Protein AF-A0A952ICX0-F1 (afdb_monomer_lite)

pLDDT: mean 92.3, std 12.61, range [35.69, 98.75]

Sequence (114 aa):
MSSAATQIERNKKKSDEAATLRKRMGDNLLAIGRDRDEAAFADLYGYYSGRVKSFLMGKGMGEGIAEELTQEIMLTVWRRAESYDPQKAAASTWLFTIARNRRIDYLRGNSRVE

Secondary structure (DSSP, 8-state):
--SHHHHHHHHHHHHHHHHHHHHHHHHHHHHHHHH--HHHHHHHHHHHHHHHHHHHHTTT--HHHHHHHHHHHHHHHHHHGGG--TTT--HHHHHHHHHHHHHHHHHHHHTT--

Radius of gyration: 17.3 Å; chains: 1; bounding box: 60×27×39 Å

Structure (mmCIF, N/CA/C/O backbone):
data_AF-A0A952ICX0-F1
#
_entry.id   AF-A0A952ICX0-F1
#
loop_
_atom_site.group_PDB
_atom_site.id
_atom_site.type_symbol
_atom_site.label_atom_id
_atom_site.label_alt_id
_atom_site.label_comp_id
_atom_site.label_asym_id
_atom_site.label_entity_id
_atom_site.label_seq_id
_atom_site.pdbx_PDB_ins_code
_atom_site.Cartn_x
_atom_site.Cartn_y
_atom_site.Cartn_z
_atom_site.occupancy
_atom_site.B_iso_or_equiv
_atom_site.auth_seq_id
_atom_site.auth_comp_id
_atom_site.auth_asym_id
_atom_site.auth_atom_id
_atom_site.pdbx_PDB_model_num
ATOM 1 N N . MET A 1 1 ? 43.441 -12.185 4.389 1.00 55.34 1 MET A N 1
ATOM 2 C CA . MET A 1 1 ? 42.538 -11.450 3.472 1.00 55.34 1 MET A CA 1
ATOM 3 C C . MET A 1 1 ? 41.107 -12.047 3.425 1.00 55.34 1 MET A C 1
ATOM 5 O O . MET A 1 1 ? 40.549 -12.145 2.348 1.00 55.34 1 MET A O 1
ATOM 9 N N . SER A 1 2 ? 40.465 -12.427 4.552 1.00 59.91 2 SER A N 1
ATOM 10 C CA . SER A 1 2 ? 39.342 -13.408 4.502 1.00 59.91 2 SER A CA 1
ATOM 11 C C . SER A 1 2 ? 38.002 -13.049 5.187 1.00 59.91 2 SER A C 1
ATOM 13 O O . SER A 1 2 ? 37.102 -13.880 5.173 1.00 59.91 2 SER A O 1
ATOM 15 N N . SER A 1 3 ? 37.815 -11.860 5.776 1.00 62.41 3 SER A N 1
ATOM 16 C CA . SER A 1 3 ? 36.521 -11.482 6.406 1.00 62.41 3 SER A CA 1
ATOM 17 C C . SER A 1 3 ? 35.818 -10.313 5.694 1.00 62.41 3 SER A C 1
ATOM 19 O O . SER A 1 3 ? 34.602 -10.324 5.507 1.00 62.41 3 SER A O 1
ATOM 21 N N . ALA A 1 4 ? 36.587 -9.339 5.192 1.00 61.53 4 ALA A N 1
ATOM 22 C CA . ALA A 1 4 ? 36.045 -8.160 4.516 1.00 61.53 4 ALA A CA 1
ATOM 23 C C . ALA A 1 4 ? 35.467 -8.460 3.116 1.00 61.53 4 ALA A C 1
ATOM 25 O O . ALA A 1 4 ? 34.383 -7.977 2.804 1.00 61.53 4 ALA A O 1
ATOM 26 N N . ALA A 1 5 ? 36.124 -9.299 2.302 1.00 69.69 5 ALA A N 1
ATOM 27 C CA . ALA A 1 5 ? 35.642 -9.666 0.960 1.00 69.69 5 ALA A CA 1
ATOM 28 C C . ALA A 1 5 ? 34.287 -10.406 1.011 1.00 69.69 5 ALA A C 1
ATOM 30 O O . ALA A 1 5 ? 33.347 -10.033 0.313 1.00 69.69 5 ALA A O 1
ATOM 31 N N . THR A 1 6 ? 34.135 -11.346 1.950 1.00 74.31 6 THR A N 1
ATOM 32 C CA . THR A 1 6 ? 32.890 -12.097 2.195 1.00 74.31 6 THR A CA 1
ATOM 33 C C . THR A 1 6 ? 31.750 -11.211 2.712 1.00 74.31 6 THR A C 1
ATOM 35 O O . THR A 1 6 ? 30.575 -11.460 2.437 1.00 74.31 6 THR A O 1
ATOM 38 N N . GLN A 1 7 ? 32.054 -10.160 3.482 1.00 72.38 7 GLN A N 1
ATOM 39 C CA . GLN A 1 7 ? 31.044 -9.198 3.938 1.00 72.38 7 GLN A CA 1
ATOM 40 C C . GLN A 1 7 ? 30.580 -8.282 2.795 1.00 72.38 7 GLN A C 1
ATOM 42 O O . GLN A 1 7 ? 29.384 -8.014 2.677 1.00 72.38 7 GLN A O 1
ATOM 47 N N . ILE A 1 8 ? 31.507 -7.839 1.939 1.00 78.19 8 ILE A N 1
ATOM 48 C CA . ILE A 1 8 ? 31.217 -6.984 0.779 1.00 78.19 8 ILE A CA 1
ATOM 49 C C . ILE A 1 8 ? 30.319 -7.720 -0.222 1.00 78.19 8 ILE A C 1
ATOM 51 O O . ILE A 1 8 ? 29.298 -7.173 -0.637 1.00 78.19 8 ILE A O 1
ATOM 55 N N . GLU A 1 9 ? 30.629 -8.976 -0.549 1.00 78.38 9 GLU A N 1
ATOM 56 C CA . GLU A 1 9 ? 29.808 -9.794 -1.454 1.00 78.38 9 GLU A CA 1
ATOM 57 C C . GLU A 1 9 ? 28.399 -10.049 -0.900 1.00 78.38 9 GLU A C 1
ATOM 59 O O . GLU A 1 9 ? 27.410 -9.907 -1.624 1.00 78.38 9 GLU A O 1
ATOM 64 N N . ARG A 1 10 ? 28.277 -10.344 0.404 1.00 77.31 10 ARG A N 1
ATOM 65 C CA . ARG A 1 10 ? 26.972 -10.506 1.071 1.00 77.31 10 ARG A CA 1
ATOM 66 C C . ARG A 1 10 ? 26.140 -9.224 1.051 1.00 77.31 10 ARG A C 1
ATOM 68 O O . ARG A 1 10 ? 24.936 -9.285 0.805 1.00 77.31 10 ARG A O 1
ATOM 75 N N . ASN A 1 11 ? 26.765 -8.074 1.297 1.00 85.31 11 ASN A N 1
ATOM 76 C CA . ASN A 1 11 ? 26.083 -6.781 1.258 1.00 85.31 11 ASN A CA 1
ATOM 77 C C . ASN A 1 11 ? 25.621 -6.434 -0.161 1.00 85.31 11 ASN A C 1
ATOM 79 O O . ASN A 1 11 ? 24.490 -5.981 -0.337 1.00 85.31 11 ASN A O 1
ATOM 83 N N . LYS A 1 12 ? 26.459 -6.705 -1.170 1.00 84.38 12 LYS A N 1
ATOM 84 C CA . LYS A 1 12 ? 26.115 -6.511 -2.582 1.00 84.38 12 LYS A CA 1
ATOM 85 C C . LYS A 1 12 ? 24.909 -7.364 -2.981 1.00 84.38 12 LYS A C 1
ATOM 87 O O . LYS A 1 12 ? 23.916 -6.820 -3.450 1.00 84.38 12 LYS A O 1
ATOM 92 N N . LYS A 1 13 ? 24.931 -8.664 -2.665 1.00 83.50 13 LYS A N 1
ATOM 93 C CA . LYS A 1 13 ? 23.814 -9.580 -2.946 1.00 83.50 13 LYS A CA 1
ATOM 94 C C . LYS A 1 13 ? 22.494 -9.112 -2.318 1.00 83.50 13 LYS A C 1
ATOM 96 O O . LYS A 1 13 ? 21.475 -9.069 -2.998 1.00 83.50 13 LYS A O 1
ATOM 101 N N . LYS A 1 14 ? 22.509 -8.696 -1.045 1.00 80.44 14 LYS A N 1
ATOM 102 C CA . LYS A 1 14 ? 21.310 -8.152 -0.377 1.00 80.44 14 LYS A CA 1
ATOM 103 C C . LYS A 1 14 ? 20.788 -6.876 -1.038 1.00 80.44 14 LYS A C 1
ATOM 105 O O . LYS A 1 14 ? 19.578 -6.667 -1.087 1.00 80.44 14 LYS A O 1
ATOM 110 N N . SER A 1 15 ? 21.684 -6.011 -1.508 1.00 86.69 15 SER A N 1
ATOM 111 C CA . SER A 1 15 ? 21.307 -4.794 -2.228 1.00 86.69 15 SER A CA 1
ATOM 112 C C . SER A 1 15 ? 20.600 -5.125 -3.543 1.00 86.69 15 SER A C 1
ATOM 114 O O . SER A 1 15 ? 19.554 -4.548 -3.836 1.00 86.69 15 SER A O 1
ATOM 116 N N . ASP A 1 16 ? 21.123 -6.092 -4.296 1.00 90.06 16 ASP A N 1
ATOM 117 C CA . ASP A 1 16 ? 20.553 -6.516 -5.579 1.00 90.06 16 ASP A CA 1
ATOM 118 C C . ASP A 1 16 ? 19.179 -7.186 -5.396 1.00 90.06 16 ASP A C 1
ATOM 120 O O . ASP A 1 16 ? 18.226 -6.892 -6.124 1.00 90.06 16 ASP A O 1
ATOM 124 N N . GLU A 1 17 ? 19.029 -8.019 -4.361 1.00 91.44 17 GLU A N 1
ATOM 125 C CA . GLU A 1 17 ? 17.740 -8.602 -3.965 1.00 91.44 17 GLU A CA 1
ATOM 126 C C . GLU A 1 17 ? 16.724 -7.514 -3.584 1.00 91.44 17 GLU A C 1
ATOM 128 O O . GLU A 1 17 ? 15.567 -7.551 -4.013 1.00 91.44 17 GLU A O 1
ATOM 133 N N . ALA A 1 18 ? 17.151 -6.499 -2.826 1.00 91.88 18 ALA A N 1
ATOM 134 C CA . ALA A 1 18 ? 16.293 -5.383 -2.446 1.00 91.88 18 ALA A CA 1
ATOM 135 C C . ALA A 1 18 ? 15.879 -4.527 -3.654 1.00 91.88 18 ALA A C 1
ATOM 137 O O . ALA A 1 18 ? 14.727 -4.095 -3.725 1.00 91.88 18 ALA A O 1
ATOM 138 N N . ALA A 1 19 ? 16.782 -4.286 -4.607 1.00 94.75 19 ALA A N 1
ATOM 139 C CA . ALA A 1 19 ? 16.474 -3.572 -5.844 1.00 94.75 19 ALA A CA 1
ATOM 140 C C . ALA A 1 19 ? 15.466 -4.352 -6.702 1.00 94.75 19 ALA A C 1
ATOM 142 O O . ALA A 1 19 ? 14.474 -3.782 -7.160 1.00 94.75 19 ALA A O 1
ATOM 143 N N . THR A 1 20 ? 15.668 -5.666 -6.832 1.00 96.69 20 THR A N 1
ATOM 144 C CA . THR A 1 20 ? 14.754 -6.576 -7.539 1.00 96.69 20 THR A CA 1
ATOM 145 C C . THR A 1 20 ? 13.361 -6.544 -6.919 1.00 96.69 20 THR A C 1
ATOM 147 O O . THR A 1 20 ? 12.363 -6.384 -7.621 1.00 96.69 20 THR A O 1
ATOM 150 N N . LEU A 1 21 ? 13.284 -6.618 -5.590 1.00 96.06 21 LEU A N 1
ATOM 151 C CA . LEU A 1 21 ? 12.025 -6.547 -4.860 1.00 96.06 21 LEU A CA 1
ATOM 152 C C . LEU A 1 21 ? 11.331 -5.194 -5.036 1.00 96.06 21 LEU A C 1
ATOM 154 O O . LEU A 1 21 ? 10.133 -5.152 -5.296 1.00 96.06 21 LEU A O 1
ATOM 158 N N . ARG A 1 22 ? 12.072 -4.083 -4.933 1.00 96.56 22 ARG A N 1
ATOM 159 C CA . ARG A 1 22 ? 11.522 -2.734 -5.150 1.00 96.56 22 ARG A CA 1
ATOM 160 C C . ARG A 1 22 ? 10.926 -2.591 -6.544 1.00 96.56 22 ARG A C 1
ATOM 162 O O . ARG A 1 22 ? 9.822 -2.066 -6.660 1.00 96.56 22 ARG A O 1
ATOM 169 N N . LYS A 1 23 ? 11.634 -3.078 -7.568 1.00 97.62 23 LYS A N 1
ATOM 170 C CA . LYS A 1 23 ? 11.138 -3.085 -8.944 1.00 97.62 23 LYS A CA 1
ATOM 171 C C . LYS A 1 23 ? 9.853 -3.910 -9.050 1.00 97.62 23 LYS A C 1
ATOM 173 O O . LYS A 1 23 ? 8.851 -3.378 -9.507 1.00 97.62 23 LYS A O 1
ATOM 178 N N . ARG A 1 24 ? 9.850 -5.145 -8.533 1.00 98.31 24 ARG A N 1
ATOM 179 C CA . ARG A 1 24 ? 8.674 -6.034 -8.552 1.00 98.31 24 ARG A CA 1
ATOM 180 C C . ARG A 1 24 ? 7.445 -5.400 -7.900 1.00 98.31 24 ARG A C 1
ATOM 182 O O . ARG A 1 24 ? 6.372 -5.416 -8.480 1.00 98.31 24 ARG A O 1
ATOM 189 N N . MET A 1 25 ? 7.595 -4.792 -6.722 1.00 98.56 25 MET A N 1
ATOM 190 C CA . MET A 1 25 ? 6.474 -4.138 -6.032 1.00 98.56 25 MET A CA 1
ATOM 191 C C . MET A 1 25 ? 5.926 -2.932 -6.812 1.00 98.56 25 MET A C 1
ATOM 193 O O . MET A 1 25 ? 4.722 -2.687 -6.786 1.00 98.56 25 MET A O 1
ATOM 197 N N . GLY A 1 26 ? 6.796 -2.181 -7.496 1.00 98.56 26 GLY A N 1
ATOM 198 C CA . GLY A 1 26 ? 6.381 -1.099 -8.392 1.00 98.56 26 GLY A CA 1
ATOM 199 C C . GLY A 1 26 ? 5.633 -1.622 -9.618 1.00 98.56 26 GLY A C 1
ATOM 200 O O . GLY A 1 26 ? 4.541 -1.140 -9.908 1.00 98.56 26 GLY A O 1
ATOM 201 N N . ASP A 1 27 ? 6.178 -2.643 -10.282 1.00 98.69 27 ASP A N 1
ATOM 202 C CA . ASP A 1 27 ? 5.559 -3.290 -11.444 1.00 98.69 27 ASP A CA 1
ATOM 203 C C . ASP A 1 27 ? 4.175 -3.865 -11.088 1.00 98.69 27 ASP A C 1
ATOM 205 O O . ASP A 1 27 ? 3.218 -3.671 -11.834 1.00 98.69 27 ASP A O 1
ATOM 209 N N . ASN A 1 28 ? 4.032 -4.477 -9.907 1.00 98.75 28 ASN A N 1
ATOM 210 C CA . ASN A 1 28 ? 2.744 -4.984 -9.432 1.00 98.75 28 ASN A CA 1
ATOM 211 C C . ASN A 1 28 ? 1.704 -3.864 -9.267 1.00 98.75 28 ASN A C 1
ATOM 213 O O . ASN A 1 28 ? 0.557 -4.035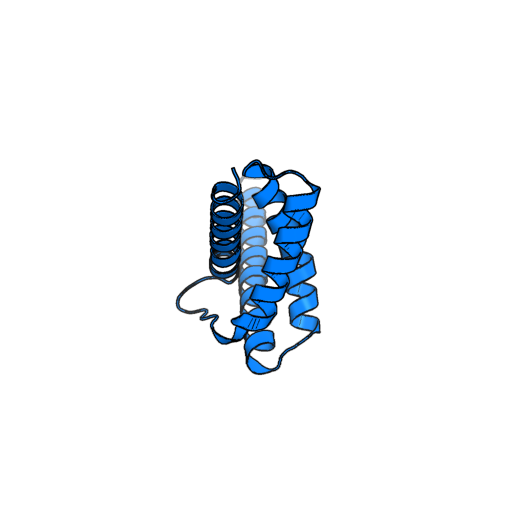 -9.669 1.00 98.75 28 ASN A O 1
ATOM 217 N N . LEU A 1 29 ? 2.075 -2.706 -8.701 1.00 98.69 29 LEU A N 1
ATOM 218 C CA . LEU A 1 29 ? 1.147 -1.571 -8.588 1.00 98.69 29 LEU A CA 1
ATOM 219 C C . LEU A 1 29 ? 0.707 -1.060 -9.965 1.00 98.69 29 LEU A C 1
ATOM 221 O O . LEU A 1 29 ? -0.462 -0.719 -10.137 1.00 98.69 29 LEU A O 1
ATOM 225 N N . LEU A 1 30 ? 1.613 -1.040 -10.947 1.00 98.69 30 LEU A N 1
ATOM 226 C CA . LEU A 1 30 ? 1.276 -0.662 -12.320 1.00 98.69 30 LEU A CA 1
ATOM 227 C C . LEU A 1 30 ? 0.302 -1.661 -12.963 1.00 98.69 30 LEU A C 1
ATOM 229 O O . LEU A 1 30 ? -0.667 -1.233 -13.587 1.00 98.69 30 LEU A O 1
ATOM 233 N N . ALA A 1 31 ? 0.522 -2.966 -12.780 1.00 98.75 31 ALA A N 1
ATOM 234 C CA . ALA A 1 31 ? -0.367 -4.014 -13.286 1.00 98.75 31 ALA A CA 1
ATOM 235 C C . ALA A 1 31 ? -1.770 -3.930 -12.659 1.00 98.75 31 ALA A C 1
ATOM 237 O O . ALA A 1 31 ? -2.774 -3.965 -13.368 1.00 98.75 31 ALA A O 1
ATOM 238 N N . ILE A 1 32 ? -1.863 -3.709 -11.343 1.00 98.69 32 ILE A N 1
ATOM 239 C CA . ILE A 1 32 ? -3.155 -3.506 -10.666 1.00 98.69 32 ILE A CA 1
ATOM 240 C C . ILE A 1 32 ? -3.851 -2.249 -11.185 1.00 98.69 32 ILE A C 1
ATOM 242 O O . ILE A 1 32 ? -5.056 -2.265 -11.431 1.00 98.69 32 ILE A O 1
ATOM 246 N N . GLY A 1 33 ? -3.107 -1.150 -11.328 1.00 98.38 33 GLY A N 1
ATOM 247 C CA . GLY A 1 33 ? -3.660 0.126 -11.766 1.00 98.38 33 GLY A CA 1
ATOM 248 C C . GLY A 1 33 ? -4.215 0.079 -13.185 1.00 98.38 33 GLY A C 1
ATOM 249 O O . GLY A 1 33 ? -5.258 0.670 -13.444 1.00 98.38 33 GLY A O 1
ATOM 250 N N . ARG A 1 34 ? -3.539 -0.638 -14.086 1.00 98.25 34 ARG A N 1
ATOM 251 C CA . ARG A 1 34 ? -3.946 -0.761 -15.488 1.00 98.25 34 ARG A CA 1
ATOM 252 C C . ARG A 1 34 ? -5.021 -1.813 -15.715 1.00 98.25 34 ARG A C 1
ATOM 254 O O . ARG A 1 34 ? -6.025 -1.526 -16.355 1.00 98.25 34 ARG A O 1
ATOM 261 N N . ASP A 1 35 ? -4.791 -3.011 -15.192 1.00 98.00 35 ASP A N 1
ATOM 262 C CA . ASP A 1 35 ? -5.490 -4.216 -15.639 1.00 98.00 35 ASP A CA 1
ATOM 263 C C . ASP A 1 35 ? -6.274 -4.890 -14.501 1.00 98.00 35 ASP A C 1
ATOM 265 O O . ASP A 1 35 ? -6.893 -5.928 -14.714 1.00 98.00 35 ASP A O 1
ATOM 269 N N . ARG A 1 36 ? -6.274 -4.303 -13.290 1.00 98.06 36 ARG A N 1
ATOM 270 C CA . ARG A 1 36 ? -6.847 -4.914 -12.075 1.00 98.06 36 ARG A CA 1
ATOM 271 C C . ARG A 1 36 ? -6.315 -6.337 -11.865 1.00 98.06 36 ARG A C 1
ATOM 273 O O . ARG A 1 36 ? -7.064 -7.257 -11.566 1.00 98.06 36 ARG A O 1
ATOM 280 N N . ASP A 1 37 ? -5.004 -6.505 -12.030 1.00 98.69 37 ASP A N 1
ATOM 281 C CA . ASP A 1 37 ? -4.327 -7.793 -11.887 1.00 98.69 37 ASP A CA 1
ATOM 282 C C . ASP A 1 37 ? -4.399 -8.316 -10.435 1.00 98.69 37 ASP A C 1
ATOM 284 O O . ASP A 1 37 ? -3.771 -7.784 -9.512 1.00 98.69 37 ASP A O 1
ATOM 288 N N . GLU A 1 38 ? -5.180 -9.379 -10.233 1.00 98.44 38 GLU A N 1
ATOM 289 C CA . GLU A 1 38 ? -5.379 -10.023 -8.932 1.00 98.44 38 GLU A CA 1
ATOM 290 C C . GLU A 1 38 ? -4.121 -10.732 -8.413 1.00 98.44 38 GLU A C 1
ATOM 292 O O . GLU A 1 38 ? -3.880 -10.748 -7.204 1.00 98.44 38 GLU A O 1
ATOM 297 N N . ALA A 1 39 ? -3.284 -11.285 -9.296 1.00 98.56 39 ALA A N 1
ATOM 298 C CA . ALA A 1 39 ? -2.058 -11.976 -8.904 1.00 98.56 39 ALA A CA 1
ATOM 299 C C . ALA A 1 39 ? -0.999 -10.977 -8.417 1.00 98.56 39 ALA A C 1
ATOM 301 O O . ALA A 1 39 ? -0.355 -11.193 -7.384 1.00 98.56 39 ALA A O 1
ATOM 302 N N . ALA A 1 40 ? -0.871 -9.843 -9.108 1.00 98.62 40 ALA A N 1
ATOM 303 C CA . ALA A 1 40 ? -0.038 -8.728 -8.674 1.00 98.62 40 ALA A CA 1
ATOM 304 C C . ALA A 1 40 ? -0.498 -8.178 -7.313 1.00 98.62 40 ALA A C 1
ATOM 306 O O . ALA A 1 40 ? 0.330 -7.874 -6.443 1.00 98.62 40 ALA A O 1
ATOM 307 N N . PHE A 1 41 ? -1.816 -8.091 -7.098 1.00 98.75 41 PHE A N 1
ATOM 308 C CA . PHE A 1 41 ? -2.374 -7.707 -5.804 1.00 98.75 41 PHE A CA 1
ATOM 309 C C . PHE A 1 41 ? -2.098 -8.740 -4.717 1.00 98.75 41 PHE A C 1
ATOM 311 O O . PHE A 1 41 ? -1.705 -8.350 -3.619 1.00 98.75 41 PHE A O 1
ATOM 318 N N . ALA A 1 42 ? -2.220 -10.035 -5.008 1.00 98.69 42 ALA A N 1
ATOM 319 C CA . ALA A 1 42 ? -1.907 -11.095 -4.056 1.00 98.69 42 ALA A CA 1
ATOM 320 C C . ALA A 1 42 ? -0.435 -11.051 -3.596 1.00 98.69 42 ALA A C 1
ATOM 322 O O . ALA A 1 42 ? -0.174 -11.153 -2.396 1.00 98.69 42 ALA A O 1
ATOM 323 N N . ASP A 1 43 ? 0.525 -10.822 -4.505 1.00 98.50 43 ASP A N 1
ATOM 324 C CA . ASP A 1 43 ? 1.949 -10.668 -4.145 1.00 98.50 43 ASP A CA 1
ATOM 325 C C . ASP A 1 43 ? 2.181 -9.412 -3.284 1.00 98.50 43 ASP A C 1
ATOM 327 O O . ASP A 1 43 ? 2.838 -9.473 -2.239 1.00 98.50 43 ASP A O 1
ATOM 331 N N . LEU A 1 44 ? 1.579 -8.273 -3.653 1.00 98.19 44 LEU A N 1
ATOM 332 C CA . LEU A 1 44 ? 1.638 -7.052 -2.840 1.00 98.19 44 LEU A CA 1
ATOM 333 C C . LEU A 1 44 ? 1.023 -7.246 -1.453 1.00 98.19 44 LEU A C 1
ATOM 335 O O . LEU A 1 44 ? 1.607 -6.808 -0.459 1.00 98.19 44 LEU A O 1
ATOM 339 N N . TYR A 1 45 ? -0.129 -7.910 -1.374 1.00 98.56 45 TYR A N 1
ATOM 340 C CA . TYR A 1 45 ? -0.820 -8.197 -0.125 1.00 98.56 45 TYR A CA 1
ATOM 341 C C . TYR A 1 45 ? 0.031 -9.096 0.771 1.00 98.56 45 TYR A C 1
ATOM 343 O O . TYR A 1 45 ? 0.269 -8.756 1.932 1.00 98.56 45 TYR A O 1
ATOM 351 N N . GLY A 1 46 ? 0.548 -10.206 0.236 1.00 98.44 46 GLY A N 1
ATOM 352 C CA . GLY A 1 46 ? 1.410 -11.131 0.973 1.00 98.44 46 GLY A CA 1
ATOM 353 C C . GLY A 1 46 ? 2.677 -10.456 1.501 1.00 98.44 46 GLY A C 1
ATOM 354 O O . GLY A 1 46 ? 3.129 -10.746 2.610 1.00 98.44 46 GLY A O 1
ATOM 355 N N . TYR A 1 47 ? 3.224 -9.493 0.755 1.00 98.44 47 TYR A N 1
ATOM 356 C CA . TYR A 1 47 ? 4.395 -8.749 1.195 1.00 98.44 47 TYR A CA 1
ATOM 357 C C . TYR A 1 47 ? 4.069 -7.634 2.205 1.00 98.44 47 TYR A C 1
ATOM 359 O O . TYR A 1 47 ? 4.751 -7.509 3.226 1.00 98.44 47 TYR A O 1
ATOM 367 N N . TYR A 1 48 ? 3.060 -6.797 1.963 1.00 98.62 48 TYR A N 1
ATOM 368 C CA . TYR A 1 48 ? 2.849 -5.582 2.756 1.00 98.62 48 TYR A CA 1
ATOM 369 C C . TYR A 1 48 ? 1.847 -5.716 3.904 1.00 98.62 48 TYR A C 1
ATOM 371 O O . TYR A 1 48 ? 2.000 -4.972 4.869 1.00 98.62 48 TYR A O 1
ATOM 379 N N . SER A 1 49 ? 0.872 -6.630 3.865 1.00 98.12 49 SER A N 1
ATOM 380 C CA . SER A 1 49 ? -0.184 -6.730 4.896 1.00 98.12 49 SER A CA 1
ATOM 381 C C . SER A 1 49 ? 0.380 -6.837 6.317 1.00 98.12 49 SER A C 1
ATOM 383 O O . SER A 1 49 ? 0.133 -5.963 7.148 1.00 98.12 49 SER A O 1
ATOM 385 N N . GLY A 1 50 ? 1.243 -7.822 6.577 1.00 98.44 50 GLY A N 1
ATOM 386 C CA . GLY A 1 50 ? 1.893 -7.979 7.881 1.00 98.44 50 GLY A CA 1
ATOM 387 C C . GLY A 1 50 ? 2.742 -6.766 8.277 1.00 98.44 50 GLY A C 1
ATOM 388 O O . GLY A 1 50 ? 2.709 -6.328 9.423 1.00 98.44 50 GLY A O 1
ATOM 389 N N . ARG A 1 51 ? 3.445 -6.151 7.316 1.00 98.62 51 ARG A N 1
ATOM 390 C CA . ARG A 1 51 ? 4.280 -4.958 7.556 1.00 98.62 51 ARG A CA 1
ATOM 391 C C . ARG A 1 51 ? 3.442 -3.735 7.927 1.00 98.62 51 ARG A C 1
ATOM 393 O O . ARG A 1 51 ? 3.859 -2.950 8.776 1.00 98.62 51 ARG A O 1
ATOM 400 N N . VAL A 1 52 ? 2.270 -3.576 7.315 1.00 98.69 52 VAL A N 1
ATOM 401 C CA . VAL A 1 52 ? 1.314 -2.515 7.649 1.00 98.69 52 VAL A CA 1
ATOM 402 C C . VAL A 1 52 ? 0.709 -2.757 9.028 1.00 98.69 52 VAL A C 1
ATOM 404 O O . VAL A 1 52 ? 0.737 -1.833 9.840 1.00 98.69 52 VAL A O 1
ATOM 407 N N . LYS A 1 53 ? 0.267 -3.985 9.341 1.00 98.69 53 LYS A N 1
ATOM 408 C CA . LYS A 1 53 ? -0.244 -4.336 10.680 1.00 98.69 53 LYS A C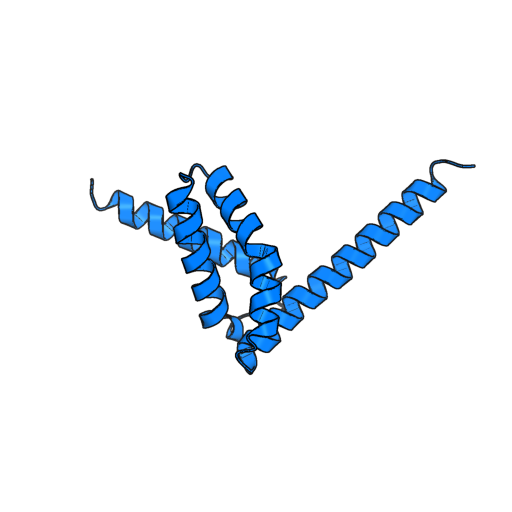A 1
ATOM 409 C C . LYS A 1 53 ? 0.801 -4.027 11.756 1.00 98.69 53 LYS A C 1
ATOM 411 O O . LYS A 1 53 ? 0.513 -3.280 12.689 1.00 98.69 53 LYS A O 1
ATOM 416 N N . SER A 1 54 ? 2.045 -4.487 11.584 1.00 98.56 54 SER A N 1
ATOM 417 C CA . SER A 1 54 ? 3.142 -4.189 12.519 1.00 98.56 54 SER A CA 1
ATOM 418 C C . SER A 1 54 ? 3.435 -2.692 12.640 1.00 98.56 54 SER A C 1
ATOM 420 O O . SER A 1 54 ? 3.673 -2.202 13.742 1.00 98.56 54 SER A O 1
ATOM 422 N N . PHE A 1 55 ? 3.397 -1.943 11.533 1.00 98.56 55 PHE A N 1
ATOM 423 C CA . PHE A 1 55 ? 3.551 -0.488 11.563 1.00 98.56 55 PHE A CA 1
ATOM 424 C C . PHE A 1 55 ? 2.446 0.186 12.386 1.00 98.56 55 PHE A C 1
ATOM 426 O O . PHE A 1 55 ? 2.749 1.052 13.203 1.00 98.56 55 PHE A O 1
ATOM 433 N N . LEU A 1 56 ? 1.183 -0.208 12.203 1.00 98.50 56 LEU A N 1
ATOM 434 C CA . LEU A 1 56 ? 0.048 0.348 12.943 1.00 98.50 56 LEU A CA 1
ATOM 435 C C . LEU A 1 56 ? 0.123 0.009 14.435 1.00 98.50 56 LEU A C 1
ATOM 437 O O . LEU A 1 56 ? -0.029 0.904 15.267 1.00 98.50 56 LEU A O 1
ATOM 441 N N . MET A 1 57 ? 0.442 -1.240 14.778 1.00 98.44 57 MET A N 1
ATOM 442 C CA . MET A 1 57 ? 0.663 -1.657 16.168 1.00 98.44 57 MET A CA 1
ATOM 443 C C . MET A 1 57 ? 1.818 -0.877 16.809 1.00 98.44 57 MET A C 1
ATOM 445 O O . MET A 1 57 ? 1.677 -0.341 17.905 1.00 98.44 57 MET A O 1
ATOM 449 N N . GLY A 1 58 ? 2.925 -0.684 16.084 1.00 98.06 58 GLY A N 1
ATOM 450 C CA . GLY A 1 58 ? 4.040 0.169 16.514 1.00 98.06 58 GLY A CA 1
ATOM 451 C C . GLY A 1 58 ? 3.679 1.654 16.668 1.00 98.06 58 GLY A C 1
ATOM 452 O O . GLY A 1 58 ? 4.470 2.435 17.193 1.00 98.06 58 GLY A O 1
ATOM 453 N N . LYS A 1 59 ? 2.487 2.067 16.221 1.00 97.19 59 LYS A N 1
ATOM 454 C CA . LYS A 1 59 ? 1.912 3.402 16.430 1.00 97.19 59 LYS A CA 1
ATOM 455 C C . LYS A 1 59 ? 0.807 3.436 17.493 1.00 97.19 59 LYS A C 1
ATOM 457 O O . LYS A 1 59 ? 0.075 4.429 17.541 1.00 97.19 59 LYS A O 1
ATOM 462 N N . GLY A 1 60 ? 0.719 2.399 18.328 1.00 95.88 60 GLY A N 1
ATOM 463 C CA . GLY A 1 60 ? -0.176 2.321 19.484 1.00 95.88 60 GLY A CA 1
ATOM 464 C C . GLY A 1 60 ? -1.585 1.819 19.172 1.00 95.88 60 GLY A C 1
ATOM 465 O O . GLY A 1 60 ? -2.460 1.930 20.023 1.00 95.88 60 GLY A O 1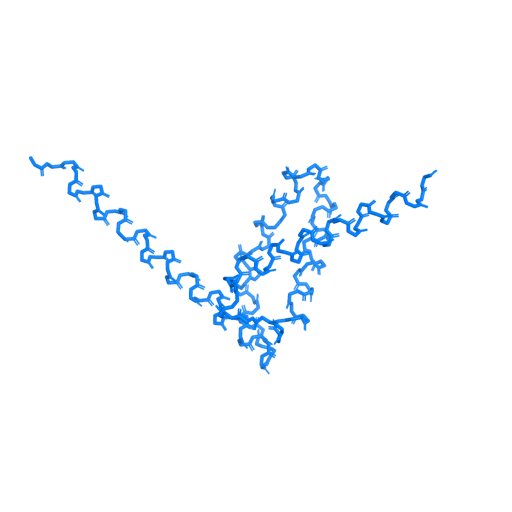
ATOM 466 N N . MET A 1 61 ? -1.832 1.295 17.969 1.00 95.75 61 MET A N 1
ATOM 467 C CA . MET A 1 61 ? -3.137 0.723 17.630 1.00 95.75 61 MET A CA 1
ATOM 468 C C . MET A 1 61 ? -3.269 -0.668 18.261 1.00 95.75 61 MET A C 1
ATOM 470 O O . MET A 1 61 ? -2.337 -1.470 18.177 1.00 95.75 61 MET A O 1
ATOM 474 N N . GLY A 1 62 ? -4.428 -0.964 18.854 1.00 97.12 62 GLY A N 1
ATOM 475 C CA . GLY A 1 62 ? -4.751 -2.319 19.309 1.00 97.12 62 GLY A CA 1
ATOM 476 C C . GLY A 1 62 ? -4.753 -3.313 18.145 1.00 97.12 62 GLY A C 1
ATOM 477 O O . GLY A 1 62 ? -4.991 -2.925 17.001 1.00 97.12 62 GLY A O 1
ATOM 478 N N . GLU A 1 63 ? -4.491 -4.591 18.422 1.00 97.31 63 GLU A N 1
ATOM 479 C CA . GLU A 1 63 ? -4.301 -5.605 17.377 1.00 97.31 63 GLU A CA 1
ATOM 480 C C . GLU A 1 63 ? -5.494 -5.718 16.415 1.00 97.31 63 GLU A C 1
ATOM 482 O O . GLU A 1 63 ? -5.291 -5.672 15.202 1.00 97.31 63 GLU A O 1
ATOM 487 N N . GLY A 1 64 ? -6.720 -5.805 16.945 1.00 97.44 64 GLY A N 1
ATOM 488 C CA . GLY A 1 64 ? -7.931 -5.911 16.123 1.00 97.44 64 GLY A CA 1
ATOM 489 C C . GLY A 1 64 ? -8.129 -4.700 15.210 1.00 97.44 64 GLY A C 1
ATOM 490 O O . GLY A 1 64 ? -8.351 -4.854 14.013 1.00 97.44 64 GLY A O 1
ATOM 491 N N . ILE A 1 65 ? -7.924 -3.491 15.742 1.00 97.12 65 ILE A N 1
ATOM 492 C CA . ILE A 1 65 ? -8.004 -2.247 14.962 1.00 97.12 65 ILE A CA 1
ATOM 493 C C . ILE A 1 65 ? -6.900 -2.185 13.900 1.00 97.12 65 ILE A C 1
ATOM 495 O O . ILE A 1 65 ? -7.128 -1.748 12.774 1.00 97.12 65 ILE A O 1
ATOM 499 N N . ALA A 1 66 ? -5.681 -2.612 14.236 1.00 98.12 66 ALA A N 1
ATOM 500 C CA . ALA A 1 66 ? -4.580 -2.643 13.281 1.00 98.12 66 ALA A CA 1
ATOM 501 C C . ALA A 1 66 ? -4.871 -3.603 12.118 1.00 98.12 66 ALA A C 1
ATOM 503 O O . ALA A 1 66 ? -4.500 -3.313 10.980 1.00 98.12 66 ALA A O 1
ATOM 504 N N . GLU A 1 67 ? -5.529 -4.726 12.390 1.00 98.19 67 GLU A N 1
ATOM 505 C CA . GLU A 1 67 ? -5.938 -5.697 11.380 1.00 98.19 67 GLU A CA 1
ATOM 506 C C . GLU A 1 67 ? -7.039 -5.156 10.466 1.00 98.19 67 GLU A C 1
ATOM 508 O O . GLU A 1 67 ? -6.867 -5.165 9.246 1.00 98.19 67 GLU A O 1
ATOM 513 N N . GLU A 1 68 ? -8.097 -4.588 11.040 1.00 97.56 68 GLU A N 1
ATOM 514 C CA . GLU A 1 68 ? -9.187 -3.949 10.295 1.00 97.56 68 GLU A CA 1
ATOM 515 C C . GLU A 1 68 ? -8.665 -2.824 9.386 1.00 97.56 68 GLU A C 1
ATOM 517 O O . GLU A 1 68 ? -8.872 -2.832 8.170 1.00 97.56 68 GLU A O 1
ATOM 522 N N . LEU A 1 69 ? -7.861 -1.907 9.936 1.00 98.00 69 LEU A N 1
ATOM 523 C CA . LEU A 1 69 ? -7.261 -0.832 9.147 1.00 98.00 69 LEU A CA 1
ATOM 524 C C . LEU A 1 69 ? -6.309 -1.357 8.073 1.00 98.00 69 LEU A C 1
ATOM 526 O O . LEU A 1 69 ? -6.225 -0.767 6.997 1.00 98.00 69 LEU A O 1
ATOM 530 N N . THR A 1 70 ? -5.588 -2.452 8.327 1.00 98.62 70 THR A N 1
ATOM 531 C CA . THR A 1 70 ? -4.735 -3.071 7.303 1.00 98.62 70 THR A CA 1
ATOM 532 C C . THR A 1 70 ? -5.570 -3.535 6.115 1.00 98.62 70 THR A C 1
ATOM 534 O O . THR A 1 70 ? -5.194 -3.257 4.974 1.00 98.62 70 THR A O 1
ATOM 537 N N . GLN A 1 71 ? -6.715 -4.176 6.358 1.00 98.12 71 GLN A N 1
ATOM 538 C CA . GLN A 1 71 ? -7.630 -4.594 5.293 1.00 98.12 71 GLN A CA 1
ATOM 539 C C . GLN A 1 71 ? -8.146 -3.382 4.503 1.00 98.12 71 GLN A C 1
ATOM 541 O O . GLN A 1 71 ? -8.049 -3.362 3.274 1.00 98.12 71 GLN A O 1
ATOM 546 N N . GLU A 1 72 ? -8.586 -2.318 5.182 1.00 97.94 72 GLU A N 1
ATOM 547 C CA . GLU A 1 72 ? -9.019 -1.081 4.517 1.00 97.94 72 GLU A CA 1
ATOM 548 C C . GLU A 1 72 ? -7.915 -0.415 3.683 1.00 97.94 72 GLU A C 1
ATOM 550 O O . GLU A 1 72 ? -8.167 0.112 2.591 1.00 97.94 72 GLU A O 1
ATOM 555 N N . ILE A 1 73 ? -6.679 -0.412 4.187 1.00 98.56 73 ILE A N 1
ATOM 556 C CA . ILE A 1 73 ? -5.516 0.130 3.479 1.00 98.56 73 ILE A CA 1
ATOM 557 C C . ILE A 1 73 ? -5.256 -0.686 2.215 1.00 98.56 73 ILE A C 1
ATOM 559 O O . ILE A 1 73 ? -5.066 -0.090 1.157 1.00 98.56 73 ILE A O 1
ATOM 563 N N . MET A 1 74 ? -5.301 -2.018 2.286 1.00 98.56 74 MET A N 1
ATOM 564 C CA . MET A 1 74 ? -5.097 -2.884 1.118 1.00 98.56 74 MET A CA 1
ATOM 565 C C . MET A 1 74 ? -6.208 -2.707 0.078 1.00 98.56 74 MET A C 1
ATOM 567 O O . MET A 1 74 ? -5.920 -2.595 -1.112 1.00 98.56 74 MET A O 1
ATOM 571 N N . LEU A 1 75 ? -7.464 -2.553 0.507 1.00 98.25 75 LEU A N 1
ATOM 572 C CA . LEU A 1 75 ? -8.565 -2.188 -0.392 1.00 98.25 75 LEU A CA 1
ATOM 573 C C . LEU A 1 75 ? -8.354 -0.806 -1.025 1.00 98.25 75 LEU A C 1
ATOM 575 O O . LEU A 1 75 ? -8.650 -0.599 -2.202 1.00 98.25 75 LEU A O 1
ATOM 579 N N . THR A 1 76 ? -7.818 0.151 -0.266 1.00 98.19 76 THR A N 1
ATOM 580 C CA . THR A 1 76 ? -7.481 1.483 -0.787 1.00 98.19 76 THR A CA 1
ATOM 581 C C . THR A 1 76 ? -6.352 1.401 -1.818 1.00 98.19 76 THR A C 1
ATOM 583 O O . THR A 1 76 ? -6.431 2.069 -2.848 1.00 98.19 76 THR A O 1
ATOM 586 N N . VAL A 1 77 ? -5.336 0.564 -1.579 1.00 98.38 77 VAL A N 1
ATOM 587 C CA . VAL A 1 77 ? -4.256 0.271 -2.534 1.00 98.38 77 VAL A CA 1
ATOM 588 C C . VAL A 1 77 ? -4.830 -0.304 -3.824 1.00 98.38 77 VAL A C 1
ATOM 590 O O . VAL A 1 77 ? -4.557 0.254 -4.881 1.00 98.38 77 VAL A O 1
ATOM 593 N N . TRP A 1 78 ? -5.683 -1.332 -3.741 1.00 98.50 78 TRP A N 1
ATOM 594 C CA . TRP A 1 78 ? -6.360 -1.911 -4.906 1.00 98.50 78 TRP A CA 1
ATOM 595 C C . TRP A 1 78 ? -7.092 -0.845 -5.722 1.00 98.50 78 TRP A C 1
ATOM 597 O O . TRP A 1 78 ? -6.872 -0.715 -6.923 1.00 98.50 78 TRP A O 1
ATOM 607 N N . ARG A 1 79 ? -7.928 -0.029 -5.066 1.00 98.19 79 ARG A N 1
ATOM 608 C CA . ARG A 1 79 ? -8.741 0.995 -5.740 1.00 98.19 79 ARG A CA 1
ATOM 609 C C . ARG A 1 79 ? -7.886 2.075 -6.395 1.00 98.19 79 ARG A C 1
ATOM 611 O O . ARG A 1 79 ? -8.185 2.460 -7.519 1.00 98.19 79 ARG A O 1
ATOM 618 N N . ARG A 1 80 ? -6.835 2.538 -5.711 1.00 97.94 80 ARG A N 1
ATOM 619 C CA . ARG A 1 80 ? -6.042 3.715 -6.103 1.00 97.94 80 ARG A CA 1
ATOM 620 C C . ARG A 1 80 ? -4.753 3.399 -6.856 1.00 97.94 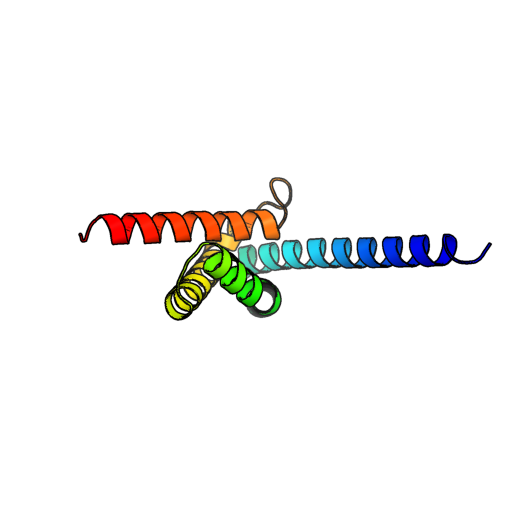80 ARG A C 1
ATOM 622 O O . ARG A 1 80 ? -4.022 4.340 -7.157 1.00 97.94 80 ARG A O 1
ATOM 629 N N . ALA A 1 81 ? -4.457 2.135 -7.145 1.00 98.44 81 ALA A N 1
ATOM 630 C CA . ALA A 1 81 ? -3.217 1.731 -7.809 1.00 98.44 81 ALA A CA 1
ATOM 631 C C . ALA A 1 81 ? -2.963 2.481 -9.132 1.00 98.44 81 ALA A C 1
ATOM 633 O O . ALA A 1 81 ? -1.823 2.803 -9.431 1.00 98.44 81 ALA A O 1
ATOM 634 N N . GLU A 1 82 ? -4.013 2.867 -9.864 1.00 97.94 82 GLU A N 1
ATOM 635 C CA . GLU A 1 82 ? -3.922 3.692 -11.085 1.00 97.94 82 GLU A CA 1
ATOM 636 C C . GLU A 1 82 ? -3.250 5.062 -10.869 1.00 97.94 82 GLU A C 1
ATOM 638 O O . GLU A 1 82 ? -2.689 5.639 -11.793 1.00 97.94 82 GLU A O 1
ATOM 643 N N . SER A 1 83 ? -3.282 5.584 -9.638 1.0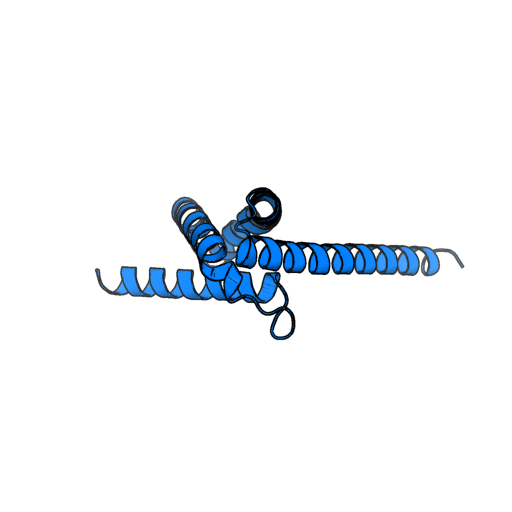0 98.00 83 SER A N 1
ATOM 644 C CA . SER A 1 83 ? -2.646 6.853 -9.262 1.00 98.00 83 SER A CA 1
ATOM 645 C C . SER A 1 83 ? -1.190 6.697 -8.811 1.00 98.00 83 SER A C 1
ATOM 647 O O . SER A 1 83 ? -0.552 7.686 -8.437 1.00 98.00 83 SER A O 1
ATOM 649 N N . TYR A 1 84 ? -0.671 5.467 -8.782 1.00 98.56 84 TYR A N 1
ATOM 650 C CA . TYR A 1 84 ? 0.729 5.213 -8.482 1.00 98.56 84 TYR A CA 1
ATOM 651 C C . TYR A 1 84 ? 1.615 5.691 -9.637 1.00 98.56 84 TYR A C 1
ATOM 653 O O . TYR A 1 84 ? 1.374 5.380 -10.799 1.00 98.56 84 TYR A O 1
ATOM 661 N N . ASP A 1 85 ? 2.671 6.423 -9.292 1.00 98.00 85 ASP A N 1
ATOM 662 C CA . ASP A 1 85 ? 3.657 6.928 -10.239 1.00 98.00 85 ASP A CA 1
ATOM 663 C C . ASP A 1 85 ? 5.069 6.556 -9.745 1.00 98.00 85 ASP A C 1
ATOM 665 O O . ASP A 1 85 ? 5.533 7.115 -8.737 1.00 98.00 85 ASP A O 1
ATOM 669 N N . PRO A 1 86 ? 5.768 5.624 -10.424 1.00 97.44 86 PRO A N 1
ATOM 670 C CA . PRO A 1 86 ? 7.093 5.165 -10.017 1.00 97.44 86 PRO A CA 1
ATOM 671 C C . PRO A 1 86 ? 8.174 6.244 -10.144 1.00 97.44 86 PRO A C 1
ATOM 673 O O . PRO A 1 86 ? 9.226 6.108 -9.51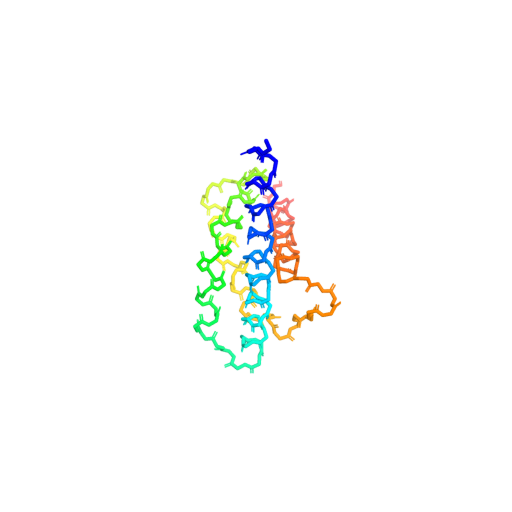9 1.00 97.44 86 PRO A O 1
ATOM 676 N N . GLN A 1 87 ? 7.934 7.322 -10.901 1.00 97.50 87 GLN A N 1
ATOM 677 C CA . GLN A 1 87 ? 8.864 8.451 -10.987 1.00 97.50 87 GLN A CA 1
ATOM 678 C C . GLN A 1 87 ? 8.780 9.360 -9.755 1.00 97.50 87 GLN A C 1
ATOM 680 O O . GLN A 1 87 ? 9.757 10.024 -9.412 1.00 97.50 87 GLN A O 1
ATOM 685 N N . LYS A 1 88 ? 7.631 9.382 -9.065 1.00 97.06 88 LYS A N 1
ATOM 686 C CA . LYS A 1 88 ? 7.409 10.223 -7.876 1.00 97.06 88 LYS A CA 1
ATOM 687 C C . LYS A 1 88 ? 7.735 9.510 -6.573 1.00 97.06 88 LYS A C 1
ATOM 689 O O . LYS A 1 88 ? 8.187 10.150 -5.624 1.00 97.06 88 LYS A O 1
ATOM 694 N N . ALA A 1 89 ? 7.471 8.207 -6.489 1.00 96.56 89 ALA A N 1
ATOM 695 C CA . ALA A 1 89 ? 7.689 7.448 -5.265 1.00 96.56 89 ALA A CA 1
ATOM 696 C C . ALA A 1 89 ? 7.901 5.951 -5.517 1.00 96.56 89 ALA A C 1
ATOM 698 O O . ALA A 1 89 ? 7.288 5.334 -6.386 1.00 96.56 89 ALA A O 1
ATOM 699 N N . ALA A 1 90 ? 8.704 5.322 -4.657 1.00 97.88 90 ALA A N 1
ATOM 700 C CA . ALA A 1 90 ? 8.727 3.868 -4.552 1.00 97.88 90 ALA A CA 1
ATOM 701 C C . ALA A 1 90 ? 7.375 3.337 -4.036 1.00 97.88 90 ALA A C 1
ATOM 703 O O . ALA A 1 90 ? 6.718 3.994 -3.223 1.00 97.88 90 ALA A O 1
ATOM 704 N N . ALA A 1 91 ? 7.010 2.114 -4.436 1.00 98.12 91 ALA A N 1
ATOM 705 C CA . ALA A 1 91 ? 5.779 1.438 -4.014 1.00 98.12 91 ALA A CA 1
ATOM 706 C C . ALA A 1 91 ? 5.581 1.449 -2.488 1.00 98.12 91 ALA A C 1
ATOM 708 O O . ALA A 1 91 ? 4.508 1.797 -1.997 1.00 98.12 91 ALA A O 1
ATOM 709 N N . SER A 1 92 ? 6.645 1.166 -1.724 1.00 98.12 92 SER A N 1
ATOM 710 C CA . SER A 1 92 ? 6.611 1.220 -0.258 1.00 98.12 92 SER A CA 1
ATOM 711 C C . SER A 1 92 ? 6.220 2.603 0.260 1.00 98.12 92 SER A C 1
ATOM 713 O O . SER A 1 92 ? 5.370 2.717 1.136 1.00 98.12 92 SER A O 1
ATOM 715 N N . THR A 1 93 ? 6.819 3.665 -0.280 1.00 98.31 93 THR A N 1
ATOM 716 C CA . THR A 1 93 ? 6.568 5.041 0.166 1.00 98.31 93 THR A CA 1
ATOM 717 C C . THR A 1 93 ? 5.126 5.452 -0.112 1.00 98.31 93 THR A C 1
ATOM 719 O O . THR A 1 93 ? 4.461 6.010 0.762 1.00 98.31 93 THR A O 1
ATOM 722 N N . TRP A 1 94 ? 4.621 5.137 -1.305 1.00 98.56 94 TRP A N 1
ATOM 723 C CA . TRP A 1 94 ? 3.239 5.422 -1.685 1.00 98.56 94 TRP A CA 1
ATOM 724 C C . TRP A 1 94 ? 2.238 4.663 -0.797 1.00 98.56 94 TRP A C 1
ATOM 726 O O . TRP A 1 94 ? 1.334 5.270 -0.222 1.00 98.56 94 TRP A O 1
ATOM 736 N N . LEU A 1 95 ? 2.463 3.364 -0.573 1.00 98.56 95 LEU A N 1
ATOM 737 C CA . LEU A 1 95 ? 1.601 2.527 0.265 1.00 98.56 95 LEU A CA 1
ATOM 738 C C . LEU A 1 95 ? 1.595 2.982 1.732 1.00 98.56 95 LEU A C 1
ATOM 740 O O . LEU A 1 95 ? 0.530 3.134 2.332 1.00 98.56 95 LEU A O 1
ATOM 744 N N . PHE A 1 96 ? 2.760 3.269 2.320 1.00 98.50 96 PHE A N 1
ATOM 745 C CA . PHE A 1 96 ? 2.823 3.750 3.705 1.00 98.50 96 PHE A CA 1
ATOM 746 C C . PHE A 1 96 ? 2.281 5.175 3.871 1.00 98.50 96 PHE A C 1
ATOM 748 O O . PHE A 1 96 ? 1.833 5.532 4.962 1.00 98.50 96 PHE A O 1
ATOM 755 N N . THR A 1 97 ? 2.240 5.975 2.802 1.00 98.44 97 THR A N 1
ATOM 756 C CA . THR A 1 97 ? 1.527 7.261 2.807 1.00 98.44 97 THR A CA 1
ATOM 757 C C . THR A 1 97 ? 0.022 7.043 2.961 1.00 98.44 97 THR A C 1
ATOM 759 O O . THR A 1 97 ? -0.605 7.689 3.803 1.00 98.44 97 THR A O 1
ATOM 762 N N . ILE A 1 98 ? -0.553 6.082 2.229 1.00 98.25 98 ILE A N 1
ATOM 763 C CA . ILE A 1 98 ? -1.958 5.678 2.397 1.00 98.25 98 ILE A CA 1
ATOM 764 C C . ILE A 1 98 ? -2.199 5.178 3.824 1.00 98.25 98 ILE A C 1
ATOM 766 O O . ILE A 1 98 ? -3.137 5.636 4.475 1.00 98.25 98 ILE A O 1
ATOM 770 N N . ALA A 1 99 ? -1.327 4.304 4.340 1.00 98.31 99 ALA A N 1
ATOM 771 C CA . ALA A 1 99 ? -1.450 3.767 5.695 1.00 98.31 99 ALA A CA 1
ATOM 772 C C . ALA A 1 99 ? -1.431 4.862 6.771 1.00 98.31 99 ALA A C 1
ATOM 774 O O . ALA A 1 99 ? -2.254 4.869 7.688 1.00 98.31 99 ALA A O 1
ATOM 775 N N . ARG A 1 100 ? -0.514 5.828 6.643 1.00 97.81 100 ARG A N 1
ATOM 776 C CA . ARG A 1 100 ? -0.422 6.974 7.552 1.00 97.81 100 ARG A CA 1
ATOM 777 C C . ARG A 1 100 ? -1.691 7.821 7.517 1.00 97.81 100 ARG A C 1
ATOM 779 O O . ARG A 1 100 ? -2.188 8.180 8.582 1.00 97.81 100 ARG A O 1
ATOM 786 N N . ASN A 1 101 ? -2.188 8.146 6.325 1.00 96.44 101 ASN A N 1
ATOM 787 C CA . ASN A 1 101 ? -3.388 8.967 6.168 1.00 96.44 101 ASN A CA 1
ATOM 788 C C . ASN A 1 101 ? -4.606 8.256 6.759 1.00 96.44 101 ASN A C 1
ATOM 790 O O . ASN A 1 101 ? -5.286 8.832 7.599 1.00 96.44 101 ASN A O 1
ATOM 794 N N . ARG A 1 102 ? -4.783 6.967 6.448 1.00 95.69 102 ARG A N 1
ATOM 795 C CA . ARG A 1 102 ? -5.879 6.162 6.992 1.00 95.69 102 ARG A CA 1
ATOM 796 C C . ARG A 1 102 ? -5.863 6.108 8.521 1.00 95.69 102 ARG A C 1
ATOM 798 O O . ARG A 1 102 ? -6.902 6.271 9.148 1.00 95.69 102 ARG A O 1
ATOM 805 N N . ARG A 1 103 ? -4.685 5.943 9.133 1.00 96.75 103 ARG A N 1
ATOM 806 C CA . ARG A 1 103 ? -4.542 6.009 10.596 1.00 96.75 103 ARG A CA 1
ATOM 807 C C . ARG A 1 103 ? -4.961 7.374 11.152 1.00 96.75 103 ARG A C 1
ATOM 809 O O . ARG A 1 103 ? -5.607 7.427 12.189 1.00 96.75 103 ARG A O 1
ATOM 816 N N . ILE A 1 104 ? -4.559 8.472 10.511 1.00 95.81 104 ILE A N 1
ATOM 817 C CA . ILE A 1 104 ? -4.937 9.826 10.950 1.00 95.81 104 ILE A CA 1
ATOM 818 C C . ILE A 1 104 ? -6.450 10.014 10.859 1.00 95.81 104 ILE A C 1
ATOM 820 O O . ILE A 1 104 ? -7.042 10.558 11.787 1.00 95.81 104 ILE A O 1
ATOM 824 N N . ASP A 1 105 ? -7.066 9.547 9.777 1.00 93.81 105 ASP A N 1
ATOM 825 C CA . ASP A 1 105 ? -8.510 9.640 9.581 1.00 93.81 105 ASP A CA 1
ATOM 826 C C . ASP A 1 105 ? -9.268 8.827 10.638 1.00 93.81 105 ASP A C 1
ATOM 828 O O . ASP A 1 105 ? -10.204 9.350 11.236 1.00 93.81 105 ASP A O 1
ATOM 832 N N . TYR A 1 106 ? -8.804 7.612 10.958 1.00 94.00 106 TYR A N 1
ATOM 833 C CA . TYR A 1 106 ? -9.343 6.815 12.066 1.00 94.00 106 TYR A CA 1
ATOM 834 C C . TYR A 1 106 ? -9.274 7.571 13.401 1.00 94.00 106 TYR A C 1
ATOM 836 O O . TYR A 1 106 ? -10.271 7.681 14.109 1.00 94.00 106 TYR A O 1
ATOM 844 N N . LEU A 1 107 ? -8.115 8.156 13.729 1.00 93.44 107 LEU A N 1
ATOM 845 C CA . LEU A 1 107 ? -7.948 8.911 14.976 1.00 93.44 107 LEU A CA 1
ATOM 846 C C . LEU A 1 107 ? -8.863 10.142 15.024 1.00 93.44 107 LEU A C 1
ATOM 848 O O . LEU A 1 107 ? -9.455 10.419 16.058 1.00 93.44 107 LEU A O 1
ATOM 852 N N . ARG A 1 108 ? -9.030 10.852 13.902 1.00 91.06 108 ARG A N 1
ATOM 853 C CA . ARG A 1 108 ? -9.950 11.998 13.800 1.00 91.06 108 ARG A CA 1
ATOM 854 C C . ARG A 1 108 ? -11.417 11.592 13.920 1.00 91.06 108 ARG A C 1
ATOM 856 O O . ARG A 1 108 ? -12.203 12.364 14.461 1.00 91.06 108 ARG A O 1
ATOM 863 N N . GLY A 1 109 ? -11.782 10.422 13.396 1.00 84.25 109 GLY A N 1
ATOM 864 C CA . GLY A 1 109 ? -13.120 9.848 13.522 1.00 84.25 109 GLY A CA 1
ATOM 865 C C . GLY A 1 109 ? -13.453 9.494 14.970 1.00 84.25 109 GLY A C 1
ATOM 866 O O . GLY A 1 109 ? -14.509 9.888 15.453 1.00 84.25 109 GLY A O 1
ATOM 867 N N . ASN A 1 110 ? -12.519 8.857 15.684 1.00 63.59 110 ASN A N 1
ATOM 868 C CA . ASN A 1 110 ? -12.676 8.548 17.109 1.00 63.59 110 ASN A CA 1
ATOM 869 C C . ASN A 1 110 ? -12.709 9.805 17.989 1.00 63.59 110 ASN A C 1
ATOM 871 O O . ASN A 1 110 ? -13.522 9.879 18.900 1.00 63.59 110 ASN A O 1
ATOM 875 N N . SER A 1 111 ? -11.898 10.826 17.691 1.00 56.88 111 SER A N 1
ATOM 876 C CA . SER A 1 111 ? -11.902 12.089 18.452 1.00 56.88 111 SER A CA 1
ATOM 877 C C . SER A 1 111 ? -13.178 12.929 18.296 1.00 56.88 111 SER A C 1
ATOM 879 O O . SER A 1 111 ? -13.287 13.967 18.937 1.00 56.88 111 SER A O 1
ATOM 881 N N . ARG A 1 112 ? -14.121 12.546 17.423 1.00 53.72 112 ARG A N 1
ATOM 882 C CA . ARG A 1 112 ? -15.423 13.223 17.272 1.00 53.72 112 ARG A CA 1
ATOM 883 C C . ARG A 1 112 ? -16.548 12.578 18.090 1.00 53.72 112 ARG A C 1
ATOM 885 O O . ARG A 1 112 ? -17.653 13.113 18.064 1.00 53.72 112 ARG A O 1
ATOM 892 N N . VAL A 1 113 ? -16.303 11.431 18.729 1.00 47.66 113 VAL A N 1
ATOM 893 C CA . VAL A 1 113 ? -17.329 10.610 19.408 1.00 47.66 113 VAL A CA 1
ATOM 894 C C . VAL A 1 113 ? -17.135 10.575 20.939 1.00 47.66 113 VAL A C 1
ATOM 896 O O . VAL A 1 113 ? -17.846 9.858 21.632 1.00 47.66 113 VAL A O 1
ATOM 899 N N . GLU A 1 114 ? -16.244 11.403 21.486 1.00 35.69 114 GLU A N 1
ATOM 900 C CA . GLU A 1 114 ? -16.089 11.654 22.933 1.00 35.69 114 GLU A CA 1
ATOM 901 C C . GLU A 1 114 ? -16.370 13.126 23.254 1.00 35.69 114 GLU A C 1
ATOM 903 O O . GLU A 1 114 ? -16.953 13.386 24.330 1.00 35.69 114 GLU A O 1
#

Foldseek 3Di:
DPDVVVVVVVVVVVVVVVVVVLVLLLVLLVCLLPPVDPVSLVVNCVPCLVVQLVVVVVVVDDNVRSNVLSVVLSVVSSVCSVVDDVVVDTSVVVSVVSSVVSSVVVVVVVVVVD